Protein AF-A0A8C5J9T7-F1 (afdb_monomer_lite)

Sequence (114 aa):
GVSRGLSQVPLPVMLLPDDFKASSKIKVNNHLFNRENLPSHFKFKEYCPQVFRNLRERFGVDDQDYQVSLARSPPRWAGSGHRLLLSADRTLVLKELSSEDVADVHGLLAHYHQ

Organism: Junco hyemalis (NCBI:txid40217)

Structure (mmCIF, N/CA/C/O backbone):
data_AF-A0A8C5J9T7-F1
#
_entry.id   AF-A0A8C5J9T7-F1
#
loop_
_atom_site.group_PDB
_atom_site.id
_atom_site.type_symbol
_atom_site.label_atom_id
_atom_site.label_alt_id
_atom_site.label_comp_id
_atom_site.label_asym_id
_atom_site.label_entity_id
_atom_site.label_seq_id
_atom_site.pdbx_PDB_ins_code
_atom_site.Cartn_x
_atom_site.Cartn_y
_atom_site.Cartn_z
_atom_site.occupancy
_atom_site.B_iso_or_equiv
_atom_site.auth_seq_id
_atom_site.auth_comp_id
_atom_site.auth_asym_id
_atom_site.auth_atom_id
_atom_site.pdbx_PDB_model_num
ATOM 1 N N . GLY A 1 1 ? 10.851 -7.560 -1.990 1.00 42.28 1 GLY A N 1
ATOM 2 C CA . GLY A 1 1 ? 11.946 -6.917 -1.237 1.00 42.28 1 GLY A CA 1
ATOM 3 C C . GLY A 1 1 ? 11.471 -6.496 0.137 1.00 42.28 1 GLY A C 1
ATOM 4 O O . GLY A 1 1 ? 11.894 -7.106 1.103 1.00 42.28 1 GLY A O 1
ATOM 5 N N . VAL A 1 2 ? 10.559 -5.518 0.219 1.00 45.66 2 VAL A N 1
ATOM 6 C CA . VAL A 1 2 ? 10.013 -5.008 1.496 1.00 45.66 2 VAL A CA 1
ATOM 7 C C . VAL A 1 2 ? 9.079 -6.009 2.187 1.00 45.66 2 VAL A C 1
ATOM 9 O O . VAL A 1 2 ? 9.267 -6.297 3.362 1.00 45.66 2 VAL A O 1
ATOM 12 N N . SER A 1 3 ? 8.149 -6.619 1.444 1.00 49.53 3 SER A N 1
ATOM 13 C CA . SER A 1 3 ? 7.186 -7.607 1.963 1.00 49.53 3 SER A CA 1
ATOM 14 C C . SER A 1 3 ? 7.859 -8.816 2.630 1.00 49.53 3 SER A C 1
ATOM 16 O O . SER A 1 3 ? 7.489 -9.198 3.734 1.00 49.53 3 SER A O 1
ATOM 18 N N . ARG A 1 4 ? 8.943 -9.333 2.035 1.00 55.59 4 ARG A N 1
ATOM 19 C CA . ARG A 1 4 ? 9.795 -10.377 2.644 1.00 55.59 4 ARG A CA 1
ATOM 20 C C . ARG A 1 4 ? 10.509 -9.940 3.929 1.00 55.59 4 ARG A C 1
ATOM 22 O O . ARG A 1 4 ? 10.859 -10.789 4.736 1.00 55.59 4 ARG A O 1
ATOM 29 N N . GLY A 1 5 ? 10.788 -8.647 4.098 1.00 58.66 5 GLY A N 1
ATOM 30 C CA . GLY A 1 5 ? 11.386 -8.125 5.329 1.00 58.66 5 GLY A CA 1
ATOM 31 C C . GLY A 1 5 ? 10.372 -8.064 6.470 1.00 58.66 5 GLY A C 1
ATOM 32 O O . GLY A 1 5 ? 10.710 -8.369 7.608 1.00 58.66 5 GLY A O 1
ATOM 33 N N . LEU A 1 6 ? 9.115 -7.735 6.158 1.00 58.19 6 LEU A N 1
ATOM 34 C CA . LEU A 1 6 ? 8.037 -7.681 7.145 1.00 58.19 6 LEU A CA 1
ATOM 35 C C . LEU A 1 6 ? 7.627 -9.070 7.634 1.00 58.19 6 LEU A C 1
ATOM 37 O O . LEU A 1 6 ? 7.362 -9.212 8.821 1.00 58.19 6 LEU A O 1
ATOM 41 N N . SER A 1 7 ? 7.652 -10.099 6.781 1.00 61.41 7 SER A N 1
ATOM 42 C CA . SER A 1 7 ? 7.325 -11.473 7.194 1.00 61.41 7 SER A CA 1
ATOM 43 C C . SER A 1 7 ? 8.295 -12.056 8.238 1.00 61.41 7 SER A C 1
ATOM 45 O O . SER A 1 7 ? 7.982 -13.065 8.857 1.00 61.41 7 SER A O 1
ATOM 47 N N . 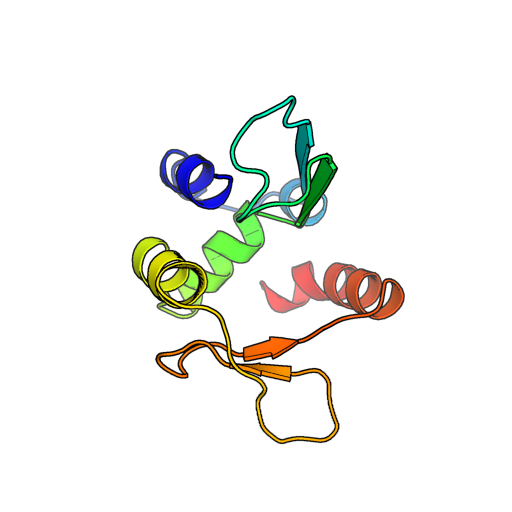GLN A 1 8 ? 9.474 -11.449 8.432 1.00 64.25 8 GLN A N 1
ATOM 48 C CA . GLN A 1 8 ? 10.444 -11.830 9.471 1.00 64.25 8 GLN A CA 1
ATOM 49 C C . GLN A 1 8 ? 10.199 -11.117 10.812 1.00 64.25 8 GLN A C 1
ATOM 51 O O . GLN A 1 8 ? 10.768 -11.499 11.831 1.00 64.25 8 GLN A O 1
ATOM 56 N N . VAL A 1 9 ? 9.373 -10.068 10.826 1.00 69.38 9 VAL A N 1
ATOM 57 C CA . VAL A 1 9 ? 9.010 -9.337 12.043 1.00 69.38 9 VAL A CA 1
ATOM 58 C C . VAL A 1 9 ? 7.752 -9.992 12.616 1.00 69.38 9 VAL A C 1
ATOM 60 O O . VAL A 1 9 ? 6.780 -10.116 11.879 1.00 69.38 9 VAL A O 1
ATOM 63 N N . PRO A 1 10 ? 7.695 -10.400 13.893 1.00 71.50 10 PRO A N 1
ATOM 64 C CA . PRO A 1 10 ? 6.460 -10.918 14.485 1.00 71.50 10 PRO A CA 1
ATOM 65 C C . PRO A 1 10 ? 5.306 -9.920 14.334 1.00 71.50 10 PRO A C 1
ATOM 67 O O . PRO A 1 10 ? 5.537 -8.708 14.326 1.00 71.50 10 PRO A O 1
ATOM 70 N N . LEU A 1 11 ? 4.071 -10.402 14.177 1.00 70.44 11 LEU A N 1
ATOM 71 C CA . LEU A 1 11 ? 2.897 -9.528 14.224 1.00 70.44 11 LEU A CA 1
ATOM 72 C C . LEU A 1 11 ? 2.823 -8.873 15.610 1.00 70.44 11 LEU A C 1
ATOM 74 O O . LEU A 1 11 ? 2.883 -9.586 16.615 1.00 70.44 11 LEU A O 1
ATOM 78 N N . PRO A 1 12 ? 2.771 -7.533 15.695 1.00 73.12 12 PRO A N 1
ATOM 79 C CA . PRO A 1 12 ? 2.688 -6.870 16.983 1.00 73.12 12 PRO A CA 1
ATOM 80 C C . PRO A 1 12 ? 1.345 -7.195 17.641 1.00 73.12 12 PRO A C 1
ATOM 82 O O . PRO A 1 12 ? 0.302 -7.150 16.994 1.00 73.12 12 PRO A O 1
ATOM 85 N N . VAL A 1 13 ? 1.372 -7.481 18.946 1.00 75.00 13 VAL A N 1
ATOM 86 C CA . VAL A 1 13 ? 0.161 -7.742 19.751 1.00 75.00 13 VAL A CA 1
ATOM 87 C C . VAL A 1 13 ? -0.775 -6.524 19.754 1.00 75.00 13 VAL A C 1
ATOM 89 O O . VAL A 1 13 ? -1.990 -6.668 19.845 1.00 75.00 13 VAL A O 1
ATOM 92 N N . MET A 1 14 ? -0.212 -5.320 19.631 1.00 84.50 14 MET A N 1
ATOM 93 C CA . MET A 1 14 ? -0.937 -4.055 19.562 1.00 84.50 14 MET A CA 1
ATOM 94 C C . MET A 1 14 ? -0.182 -3.076 18.657 1.00 84.50 14 MET A C 1
ATOM 96 O O . MET A 1 14 ? 1.046 -3.015 18.718 1.00 84.50 14 MET A O 1
ATOM 100 N N . LEU A 1 15 ? -0.910 -2.301 17.847 1.00 90.56 15 LEU A N 1
ATOM 101 C CA . LEU A 1 15 ? -0.338 -1.206 17.056 1.00 90.56 15 LEU A CA 1
ATOM 102 C C . LEU A 1 15 ? -0.181 0.050 17.918 1.00 90.56 15 LEU A C 1
ATOM 104 O O . LEU A 1 15 ? -1.088 0.422 18.664 1.00 90.56 15 LEU A O 1
ATOM 108 N N . LEU A 1 16 ? 0.961 0.717 17.793 1.00 92.19 16 LEU A N 1
ATOM 109 C CA . LEU A 1 16 ? 1.259 1.978 18.462 1.00 92.19 16 LEU A CA 1
ATOM 110 C C . LEU A 1 16 ? 0.876 3.172 17.571 1.00 92.19 16 LEU A C 1
ATOM 112 O O . LEU A 1 16 ? 0.852 3.044 16.345 1.00 92.19 16 LEU A O 1
ATOM 116 N N . PRO A 1 17 ? 0.649 4.373 18.139 1.00 92.69 17 PRO A N 1
ATOM 117 C CA . PRO A 1 17 ? 0.366 5.574 17.347 1.00 92.69 17 PRO A CA 1
ATOM 118 C C . PRO A 1 17 ? 1.419 5.876 16.267 1.00 92.69 17 PRO A C 1
ATOM 120 O O . PRO A 1 17 ? 1.088 6.401 15.203 1.00 92.69 17 PRO A O 1
ATOM 123 N N . ASP A 1 18 ? 2.680 5.518 16.515 1.00 93.69 18 ASP A N 1
ATOM 124 C CA . ASP A 1 18 ? 3.775 5.717 15.563 1.00 93.69 18 ASP A CA 1
ATOM 125 C C . ASP A 1 18 ? 3.691 4.783 14.347 1.00 93.69 18 ASP A C 1
ATOM 127 O O . ASP A 1 18 ? 4.139 5.161 13.262 1.00 93.69 18 ASP A O 1
ATOM 131 N N . ASP A 1 19 ? 3.040 3.620 14.460 1.00 94.19 19 ASP A N 1
ATOM 132 C CA . ASP A 1 19 ? 2.847 2.703 13.328 1.00 94.19 19 ASP A CA 1
ATOM 133 C C . ASP A 1 19 ? 1.980 3.335 12.225 1.00 94.19 19 ASP A C 1
ATOM 135 O O . ASP A 1 19 ? 2.207 3.102 11.034 1.00 94.19 19 ASP A O 1
ATOM 139 N N . PHE A 1 20 ? 1.053 4.223 12.598 1.00 95.25 20 PHE A N 1
ATOM 140 C CA . PHE A 1 20 ? 0.208 4.994 11.674 1.00 95.25 20 PHE A CA 1
ATOM 141 C C . PHE A 1 20 ? 0.942 6.169 11.006 1.00 95.25 20 PHE A C 1
ATOM 143 O O . PHE A 1 20 ? 0.418 6.790 10.081 1.00 95.25 20 PHE A O 1
ATOM 150 N N . LYS A 1 21 ? 2.177 6.460 11.430 1.00 93.88 21 LYS A N 1
ATOM 151 C CA . LYS A 1 21 ? 3.063 7.473 10.828 1.00 93.88 21 LYS A CA 1
ATOM 152 C C . LYS A 1 21 ? 4.303 6.856 10.176 1.00 93.88 21 LYS A C 1
ATOM 154 O O . LYS A 1 21 ? 5.017 7.535 9.433 1.00 93.88 21 LYS A O 1
ATOM 159 N N . ALA A 1 22 ? 4.568 5.578 10.442 1.00 94.19 22 ALA A N 1
ATOM 160 C CA . ALA A 1 22 ? 5.726 4.863 9.939 1.00 94.19 22 ALA A CA 1
ATOM 161 C C . ALA A 1 22 ? 5.729 4.786 8.405 1.00 94.19 22 ALA A C 1
ATOM 163 O O . ALA A 1 22 ? 4.695 4.686 7.742 1.00 94.19 22 ALA A O 1
ATOM 164 N N . SER A 1 23 ? 6.927 4.791 7.819 1.00 93.69 23 SER A N 1
ATOM 165 C CA . SER A 1 23 ? 7.104 4.484 6.400 1.00 93.69 23 SER A CA 1
ATOM 166 C C . SER A 1 23 ? 8.417 3.756 6.160 1.00 93.69 23 SER A C 1
ATOM 168 O O . SER A 1 23 ? 9.423 4.050 6.804 1.00 93.69 23 SER A O 1
ATOM 170 N N . SER A 1 24 ? 8.414 2.841 5.196 1.00 92.62 24 SER A N 1
ATOM 171 C CA . SER A 1 24 ? 9.616 2.177 4.696 1.00 92.62 24 SER A CA 1
ATOM 172 C C . SER A 1 24 ? 9.964 2.748 3.328 1.00 92.62 24 SER A C 1
ATOM 174 O O . SER A 1 24 ? 9.087 2.911 2.481 1.00 92.62 24 SER A O 1
ATOM 176 N N . LYS A 1 25 ? 11.233 3.096 3.100 1.00 90.94 25 LYS A N 1
ATOM 177 C CA . LYS A 1 25 ? 11.705 3.666 1.830 1.00 90.94 25 LYS A CA 1
ATOM 178 C C . LYS A 1 25 ? 12.864 2.842 1.294 1.00 90.94 25 LYS A C 1
ATOM 180 O O . LYS A 1 25 ? 13.881 2.696 1.962 1.00 90.94 25 LYS A O 1
ATOM 185 N N . ILE A 1 26 ? 12.741 2.385 0.054 1.00 89.00 26 ILE A N 1
ATOM 186 C CA . ILE A 1 26 ? 13.829 1.774 -0.707 1.00 89.00 26 ILE A CA 1
ATOM 187 C C . ILE A 1 26 ? 14.235 2.723 -1.829 1.00 89.00 26 ILE A C 1
ATOM 189 O O . ILE A 1 26 ? 13.393 3.223 -2.574 1.00 89.00 26 ILE A O 1
ATOM 193 N N . LYS A 1 27 ? 15.543 2.939 -1.979 1.00 87.81 27 LYS A N 1
ATOM 194 C CA . LYS A 1 27 ? 16.142 3.574 -3.156 1.00 87.81 27 LYS A CA 1
ATOM 195 C C . LYS A 1 27 ? 17.017 2.540 -3.855 1.00 87.81 27 LYS A C 1
ATOM 197 O O . LYS A 1 27 ? 17.971 2.057 -3.256 1.00 87.81 27 LYS A O 1
ATOM 202 N N . VAL A 1 28 ? 16.701 2.226 -5.106 1.00 83.44 28 VAL A N 1
ATOM 203 C CA . VAL A 1 28 ? 17.479 1.294 -5.930 1.00 83.44 28 VAL A CA 1
ATOM 204 C C . VAL A 1 28 ? 18.261 2.091 -6.967 1.00 83.44 28 VAL A C 1
ATOM 206 O O . VAL A 1 28 ? 17.691 2.930 -7.664 1.00 83.44 28 VAL A O 1
ATOM 209 N N . ASN A 1 29 ? 19.569 1.837 -7.045 1.00 81.44 29 ASN A N 1
ATOM 210 C CA . ASN A 1 29 ? 20.451 2.352 -8.089 1.00 81.44 29 ASN A CA 1
ATOM 211 C C . ASN A 1 29 ? 21.157 1.159 -8.734 1.00 81.44 29 ASN A C 1
ATOM 213 O O . ASN A 1 29 ? 22.121 0.635 -8.180 1.00 81.44 29 ASN A O 1
ATOM 217 N N . ASN A 1 30 ? 20.664 0.728 -9.887 1.00 76.31 30 ASN A N 1
ATOM 218 C CA . ASN A 1 30 ? 21.258 -0.354 -10.654 1.00 76.31 30 ASN A CA 1
ATOM 219 C C . ASN A 1 30 ? 22.268 0.221 -11.649 1.00 76.31 30 ASN A C 1
ATOM 221 O O . ASN A 1 30 ? 21.902 0.912 -12.601 1.00 76.31 30 ASN A O 1
ATOM 225 N N . HIS A 1 31 ? 23.548 -0.094 -11.456 1.00 73.00 31 HIS A N 1
ATOM 226 C CA . HIS A 1 31 ? 24.590 0.176 -12.441 1.00 73.00 31 HIS A CA 1
ATOM 227 C C . HIS A 1 31 ? 24.841 -1.095 -13.260 1.00 73.00 31 HIS A C 1
ATOM 229 O O . HIS A 1 31 ? 25.295 -2.094 -12.715 1.00 73.00 31 HIS A O 1
ATOM 235 N N . LEU A 1 32 ? 24.503 -1.064 -14.556 1.00 60.75 32 LEU A N 1
ATOM 236 C CA . LEU A 1 32 ? 24.719 -2.166 -15.514 1.00 60.75 32 LEU A CA 1
ATOM 237 C C . LEU A 1 32 ? 24.078 -3.523 -15.127 1.00 60.75 32 LEU A C 1
ATOM 239 O O . LEU A 1 32 ? 24.507 -4.564 -15.611 1.00 60.75 32 LEU A O 1
ATOM 243 N N . PHE A 1 33 ? 23.021 -3.526 -14.304 1.00 61.19 33 PHE A N 1
ATOM 244 C CA . PHE A 1 33 ? 22.344 -4.743 -13.834 1.00 61.19 33 PHE A CA 1
ATOM 245 C C . PHE A 1 33 ? 20.827 -4.691 -14.076 1.00 61.19 33 PHE A C 1
ATOM 247 O O . PHE A 1 33 ? 20.190 -3.680 -13.781 1.00 61.19 33 PHE A 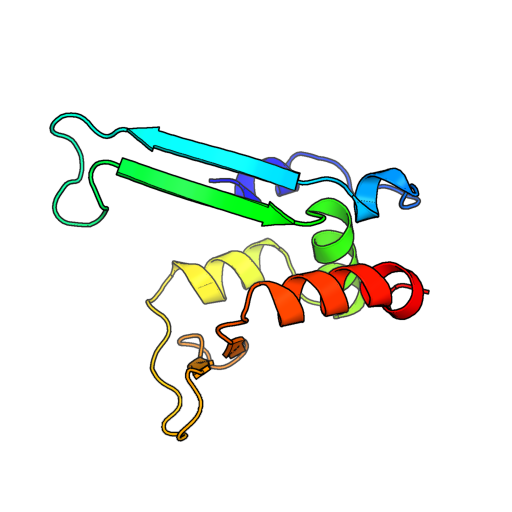O 1
ATOM 254 N N . ASN A 1 34 ? 20.250 -5.785 -14.593 1.00 61.03 34 ASN A N 1
ATOM 255 C CA . ASN A 1 34 ? 18.805 -6.003 -14.787 1.00 61.03 34 ASN A CA 1
ATOM 256 C C . ASN A 1 34 ? 18.043 -4.838 -15.466 1.00 61.03 34 ASN A C 1
ATOM 258 O O . ASN A 1 34 ? 16.908 -4.527 -15.097 1.00 61.03 34 ASN A O 1
ATOM 262 N N . ARG A 1 35 ? 18.677 -4.181 -16.450 1.00 64.50 35 ARG A N 1
ATOM 263 C CA . ARG A 1 35 ? 18.122 -3.013 -17.167 1.00 64.50 35 ARG A CA 1
ATOM 264 C C . ARG A 1 35 ? 16.859 -3.318 -17.968 1.00 64.50 35 ARG A C 1
ATOM 266 O O . ARG A 1 35 ? 16.096 -2.407 -18.255 1.00 64.50 35 ARG A O 1
ATOM 273 N N . GLU A 1 36 ? 16.662 -4.577 -18.334 1.00 69.56 36 GLU A N 1
ATOM 274 C CA . GLU A 1 36 ? 15.573 -4.989 -19.224 1.00 69.56 36 GLU A CA 1
ATOM 275 C C . GLU A 1 36 ? 14.244 -5.141 -18.475 1.00 69.56 36 GLU A C 1
ATOM 277 O O . GLU A 1 36 ? 13.182 -4.979 -19.066 1.00 69.56 36 GLU A O 1
ATOM 282 N N . ASN A 1 37 ? 14.299 -5.375 -17.157 1.00 70.50 37 ASN A N 1
ATOM 283 C CA . ASN A 1 37 ? 13.112 -5.605 -16.330 1.00 70.50 37 ASN A CA 1
ATOM 284 C C . ASN A 1 37 ? 12.828 -4.479 -15.326 1.00 70.50 37 ASN A C 1
ATOM 286 O O . ASN A 1 37 ? 11.702 -4.372 -14.844 1.00 70.50 37 ASN A O 1
ATOM 290 N N . LEU A 1 38 ? 13.826 -3.663 -14.958 1.00 76.06 38 LEU A N 1
ATOM 291 C CA . LEU A 1 38 ? 13.672 -2.599 -13.961 1.00 76.06 38 LEU A CA 1
ATOM 292 C C . LEU A 1 38 ? 14.353 -1.292 -14.397 1.00 76.06 38 LEU A C 1
ATOM 294 O O . LEU A 1 38 ? 15.443 -1.328 -14.972 1.00 76.06 38 LEU A O 1
ATOM 298 N N . PRO A 1 39 ? 13.780 -0.123 -14.045 1.00 80.81 39 PRO A N 1
ATOM 299 C CA . PRO A 1 39 ? 14.453 1.157 -14.228 1.00 80.81 39 PRO A CA 1
ATOM 300 C C . PRO A 1 39 ? 15.802 1.196 -13.494 1.00 80.81 39 PRO A C 1
ATOM 302 O O . PRO A 1 39 ? 15.915 0.710 -12.368 1.00 80.81 39 PRO A O 1
ATOM 305 N N . SER A 1 40 ? 16.811 1.847 -14.086 1.00 82.25 40 SER A N 1
ATOM 306 C CA . SER A 1 40 ? 18.144 1.981 -13.463 1.00 82.25 40 SER A CA 1
ATOM 307 C C . SER A 1 40 ? 18.100 2.716 -12.114 1.00 82.25 40 SER A C 1
ATOM 309 O O . SER A 1 40 ? 18.895 2.426 -11.225 1.00 82.25 40 SER A O 1
ATOM 311 N N . HIS A 1 41 ? 17.161 3.650 -11.940 1.00 87.81 41 HIS A N 1
ATOM 312 C CA . HIS A 1 41 ? 16.979 4.399 -10.700 1.00 87.81 41 HIS A CA 1
ATOM 313 C C . HIS A 1 41 ? 15.498 4.492 -10.364 1.00 87.81 41 HIS A C 1
ATOM 315 O O . HIS A 1 41 ? 14.723 5.067 -11.126 1.00 87.81 41 HIS A O 1
ATOM 321 N N . PHE A 1 42 ? 15.107 3.972 -9.206 1.00 88.44 42 PHE A N 1
ATOM 322 C CA . PHE A 1 42 ? 13.752 4.154 -8.702 1.00 88.44 42 PHE A CA 1
ATOM 323 C C . PHE A 1 42 ? 13.724 4.215 -7.178 1.00 88.44 42 PHE A C 1
ATOM 325 O O . PHE A 1 42 ? 14.651 3.792 -6.479 1.00 88.44 42 PHE A O 1
ATOM 332 N N . LYS A 1 43 ? 12.638 4.787 -6.662 1.00 90.88 43 LYS A N 1
ATOM 333 C CA . LYS A 1 43 ? 12.335 4.832 -5.235 1.00 90.88 43 LYS A CA 1
ATOM 334 C C . LYS A 1 43 ? 10.990 4.167 -5.011 1.00 90.88 43 LYS A C 1
ATOM 336 O O . LYS A 1 43 ? 10.058 4.391 -5.774 1.00 90.88 43 LYS A O 1
ATOM 341 N N . PHE A 1 44 ? 10.900 3.391 -3.948 1.00 92.12 44 PHE A N 1
ATOM 342 C CA . PHE A 1 44 ? 9.666 2.780 -3.490 1.00 92.12 44 PHE A CA 1
ATOM 343 C C . PHE A 1 44 ? 9.435 3.193 -2.041 1.00 92.12 44 PHE A C 1
ATOM 345 O O . PHE A 1 44 ? 10.371 3.170 -1.240 1.00 92.12 44 PHE A O 1
ATOM 352 N N . LYS A 1 45 ? 8.210 3.599 -1.712 1.00 94.31 45 LYS A N 1
ATOM 353 C CA . LYS A 1 45 ? 7.814 3.955 -0.351 1.00 94.31 45 LYS A CA 1
ATOM 354 C C . LYS A 1 45 ? 6.550 3.192 0.006 1.00 94.31 45 LYS A C 1
ATOM 356 O O . LYS A 1 45 ? 5.568 3.270 -0.719 1.00 94.31 45 LYS A O 1
ATOM 361 N N . GLU A 1 46 ? 6.596 2.506 1.134 1.00 95.00 46 GLU A N 1
ATOM 362 C CA . GLU A 1 46 ? 5.451 1.850 1.750 1.00 95.00 46 GLU A CA 1
ATOM 363 C C . GLU A 1 46 ? 5.054 2.636 2.997 1.00 95.00 46 GLU A C 1
ATOM 365 O O . GLU A 1 46 ? 5.909 3.025 3.801 1.00 95.00 46 GLU A O 1
ATOM 370 N N . TYR A 1 47 ? 3.763 2.907 3.131 1.00 96.69 47 TYR A N 1
ATOM 371 C CA . TYR A 1 47 ? 3.185 3.633 4.254 1.00 96.69 47 TYR A CA 1
ATOM 372 C C . TYR A 1 47 ? 2.615 2.652 5.271 1.00 96.69 47 TYR A C 1
ATOM 374 O O . TYR A 1 47 ? 2.050 1.639 4.876 1.00 96.69 47 TYR A O 1
ATOM 382 N N . CYS A 1 48 ? 2.771 2.957 6.561 1.00 96.06 48 CYS A N 1
ATOM 383 C CA . CYS A 1 48 ? 2.180 2.226 7.686 1.00 96.06 48 CYS A CA 1
ATOM 384 C C . CYS A 1 48 ? 2.291 0.693 7.557 1.00 96.06 48 CYS A C 1
ATOM 386 O O . CYS A 1 48 ? 1.278 -0.003 7.658 1.00 96.06 48 CYS A O 1
ATOM 388 N N . PRO A 1 49 ? 3.493 0.139 7.302 1.00 95.19 49 PRO A N 1
ATOM 389 C CA . PRO A 1 49 ? 3.648 -1.254 6.878 1.00 95.19 49 PRO A CA 1
ATOM 390 C C . PRO A 1 49 ? 3.043 -2.259 7.867 1.00 95.19 49 PRO A C 1
ATOM 392 O O . PRO A 1 49 ? 2.419 -3.235 7.457 1.00 95.19 49 PRO A O 1
ATOM 395 N N . GLN A 1 50 ? 3.179 -2.004 9.173 1.00 93.56 50 GLN A N 1
ATOM 396 C CA . GLN A 1 50 ? 2.608 -2.856 10.219 1.00 93.56 50 GLN A CA 1
ATOM 397 C C . GLN A 1 50 ? 1.082 -2.753 10.295 1.00 93.56 50 GLN A C 1
ATOM 399 O O . GLN A 1 50 ? 0.412 -3.770 10.464 1.00 93.56 50 GLN A O 1
ATOM 404 N N . VAL A 1 51 ? 0.528 -1.557 10.077 1.00 95.56 51 VAL A N 1
ATOM 405 C CA . VAL A 1 51 ? -0.923 -1.329 10.044 1.00 95.56 51 VAL A CA 1
ATOM 406 C C . VAL A 1 51 ? -1.553 -2.076 8.870 1.00 95.56 51 VAL A C 1
ATOM 408 O O . VAL A 1 51 ? -2.480 -2.855 9.066 1.00 95.56 51 VAL A O 1
ATOM 411 N N . PHE A 1 52 ? -1.012 -1.922 7.655 1.00 96.00 52 PHE A N 1
ATOM 412 C CA . PHE A 1 52 ? -1.528 -2.628 6.476 1.00 96.00 52 PHE A CA 1
ATOM 413 C C . PHE A 1 52 ? -1.275 -4.136 6.518 1.00 96.00 52 PHE A C 1
ATOM 415 O O . PHE A 1 52 ? -2.027 -4.900 5.915 1.00 96.00 52 PHE A O 1
ATOM 422 N N . ARG A 1 53 ? -0.243 -4.599 7.229 1.00 94.12 53 ARG A N 1
ATOM 423 C CA . ARG A 1 53 ? -0.068 -6.026 7.505 1.00 94.12 53 ARG A CA 1
ATOM 424 C C . ARG A 1 53 ? -1.153 -6.562 8.438 1.00 94.12 53 ARG A C 1
ATOM 426 O O . ARG A 1 53 ? -1.772 -7.564 8.107 1.00 94.12 53 ARG A O 1
ATOM 433 N N . ASN A 1 54 ? -1.437 -5.874 9.541 1.00 93.88 54 ASN A N 1
ATOM 434 C CA . ASN A 1 54 ? -2.504 -6.300 10.445 1.00 93.88 54 ASN A CA 1
ATOM 435 C C . ASN A 1 54 ? -3.896 -6.200 9.794 1.00 93.88 54 ASN A C 1
ATOM 437 O O . ASN A 1 54 ? -4.734 -7.066 10.014 1.00 93.88 54 ASN A O 1
ATOM 441 N N . LEU A 1 55 ? -4.141 -5.198 8.942 1.00 95.38 55 LEU A N 1
ATOM 442 C CA . LEU A 1 55 ? -5.376 -5.132 8.153 1.00 95.38 55 LEU A CA 1
ATOM 443 C C . LEU A 1 55 ? -5.526 -6.346 7.229 1.00 95.38 55 LEU A C 1
ATOM 445 O O . LEU A 1 55 ? -6.602 -6.931 7.185 1.00 95.38 55 LEU A O 1
ATOM 449 N N . ARG A 1 56 ? -4.461 -6.758 6.527 1.00 95.38 56 ARG A N 1
ATOM 450 C CA . ARG A 1 56 ? -4.492 -7.966 5.684 1.00 95.38 56 ARG A CA 1
ATOM 451 C C . ARG A 1 56 ? -4.863 -9.209 6.491 1.00 95.38 56 ARG A C 1
ATOM 453 O O . ARG A 1 56 ? -5.781 -9.917 6.092 1.00 95.38 56 ARG A O 1
ATOM 460 N N . GLU A 1 57 ? -4.254 -9.397 7.660 1.00 92.69 57 GLU A N 1
ATOM 461 C CA . GLU A 1 57 ? -4.602 -10.488 8.580 1.00 92.69 57 GLU A CA 1
ATOM 462 C C . GLU A 1 57 ? -6.085 -10.454 8.991 1.00 92.69 57 GLU A C 1
ATOM 464 O O . GLU A 1 57 ? -6.776 -11.465 8.885 1.00 92.69 57 GLU A O 1
ATOM 469 N N . ARG A 1 58 ? -6.615 -9.284 9.377 1.00 93.69 58 ARG A N 1
ATOM 470 C CA . ARG A 1 58 ? -8.039 -9.118 9.732 1.00 93.69 58 ARG A CA 1
ATOM 471 C C . ARG A 1 58 ? -8.990 -9.425 8.572 1.00 93.69 58 ARG A C 1
ATOM 473 O O . ARG A 1 58 ? -10.090 -9.915 8.810 1.00 93.69 58 ARG A O 1
ATOM 480 N N . PHE A 1 59 ? -8.574 -9.161 7.333 1.00 95.56 59 PHE A N 1
ATOM 481 C CA . PHE A 1 59 ? -9.326 -9.524 6.128 1.00 95.56 59 PHE A CA 1
ATOM 482 C C . PHE A 1 59 ? -9.118 -10.979 5.683 1.00 95.56 59 PHE A C 1
ATOM 484 O O . PHE A 1 59 ? -9.670 -11.376 4.658 1.00 95.56 59 PHE A O 1
ATOM 491 N N . GLY A 1 60 ? -8.344 -11.780 6.423 1.00 94.88 60 GLY A N 1
ATOM 492 C CA . GLY A 1 60 ? -8.035 -13.163 6.055 1.00 94.88 60 GLY A CA 1
ATOM 493 C C . GLY A 1 60 ? -7.124 -13.277 4.830 1.00 94.88 60 GLY A C 1
ATOM 494 O O . GLY A 1 60 ? -7.149 -14.290 4.137 1.00 94.88 60 GLY A O 1
ATOM 495 N N . VAL A 1 61 ? -6.345 -12.234 4.537 1.00 95.88 61 VAL A N 1
ATOM 496 C CA . VAL A 1 61 ? -5.385 -12.200 3.433 1.00 95.88 61 VAL A CA 1
ATOM 497 C C . VAL A 1 61 ? -4.004 -12.558 3.969 1.00 95.88 61 VAL A C 1
ATOM 499 O O . VAL A 1 61 ? -3.374 -11.759 4.662 1.00 95.88 61 VAL A O 1
ATOM 502 N N . ASP A 1 62 ? -3.523 -13.747 3.618 1.00 94.00 62 ASP A N 1
ATOM 503 C CA . ASP A 1 62 ? -2.175 -14.193 3.963 1.00 94.00 62 ASP A CA 1
ATOM 504 C C . ASP A 1 62 ? -1.092 -13.367 3.236 1.00 94.00 62 ASP A C 1
ATOM 506 O O . ASP A 1 62 ? -1.239 -12.961 2.078 1.00 94.00 62 ASP A O 1
ATOM 510 N N . ASP A 1 63 ? 0.023 -13.105 3.925 1.00 91.56 63 ASP A N 1
ATOM 511 C CA . ASP A 1 63 ? 1.124 -12.282 3.411 1.00 91.56 63 ASP A CA 1
ATOM 512 C C . ASP A 1 63 ? 1.799 -12.909 2.179 1.00 91.56 63 ASP A C 1
ATOM 514 O O . ASP A 1 63 ? 2.189 -12.192 1.247 1.00 91.56 63 ASP A O 1
ATOM 518 N N . GLN A 1 64 ? 1.935 -14.237 2.162 1.00 92.56 64 GLN A N 1
ATOM 519 C CA . GLN A 1 64 ? 2.544 -14.978 1.068 1.00 92.56 64 GLN A CA 1
ATOM 520 C C . GLN A 1 64 ? 1.601 -15.020 -0.139 1.00 92.56 64 GLN A C 1
ATOM 522 O O . GLN A 1 64 ? 2.055 -14.764 -1.260 1.00 92.56 64 GLN A O 1
ATOM 527 N N . ASP A 1 65 ? 0.305 -15.243 0.078 1.00 93.44 65 ASP A N 1
ATO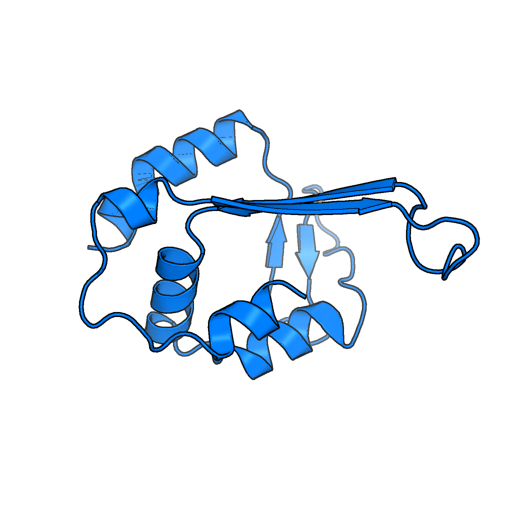M 528 C CA . ASP A 1 65 ? -0.708 -15.215 -0.985 1.00 93.44 65 ASP A CA 1
ATOM 529 C C . ASP A 1 65 ? -0.862 -13.817 -1.592 1.00 93.44 65 ASP A C 1
ATOM 531 O O . ASP A 1 65 ? -0.881 -13.666 -2.818 1.00 93.44 65 ASP A O 1
ATOM 535 N N . TYR A 1 66 ? -0.861 -12.767 -0.766 1.00 95.00 66 TYR A N 1
ATOM 536 C CA . TYR A 1 66 ? -0.849 -11.378 -1.229 1.00 95.00 66 TYR A CA 1
ATOM 537 C C . TYR A 1 66 ? 0.367 -11.088 -2.118 1.00 95.00 66 TYR A C 1
ATOM 539 O O . TYR A 1 66 ? 0.243 -10.509 -3.203 1.00 95.00 66 TYR A O 1
ATOM 547 N N . GLN A 1 67 ? 1.557 -11.529 -1.692 1.00 93.75 67 GLN A N 1
ATOM 548 C CA . GLN A 1 67 ? 2.775 -11.365 -2.478 1.00 93.75 67 GLN A CA 1
ATOM 549 C C . GLN A 1 67 ? 2.693 -12.124 -3.810 1.00 93.75 67 GLN A C 1
ATOM 551 O O . GLN A 1 67 ? 3.101 -11.587 -4.842 1.00 93.75 67 GLN A O 1
ATOM 556 N N . VAL A 1 68 ? 2.191 -13.360 -3.806 1.00 93.44 68 VAL A N 1
ATOM 557 C CA . VAL A 1 68 ? 2.042 -14.172 -5.021 1.00 93.44 68 VAL A CA 1
ATOM 558 C C . VAL A 1 68 ? 1.062 -13.513 -5.990 1.00 93.44 68 VAL A C 1
ATOM 560 O O . VAL A 1 68 ? 1.400 -13.355 -7.164 1.00 93.44 68 VAL A O 1
ATOM 563 N N . SER A 1 69 ? -0.087 -13.055 -5.498 1.00 94.50 69 SER A N 1
ATOM 564 C CA . SER A 1 69 ? -1.142 -12.417 -6.297 1.00 94.50 69 SER A CA 1
ATOM 565 C C . SER A 1 69 ? -0.650 -11.152 -7.010 1.00 94.50 69 SER A C 1
ATOM 567 O O . SER A 1 69 ? -1.013 -10.900 -8.160 1.00 94.50 69 SER A O 1
ATOM 569 N N . LEU A 1 70 ? 0.234 -10.377 -6.367 1.00 92.81 70 LEU A N 1
ATOM 570 C CA . LEU A 1 70 ? 0.797 -9.148 -6.938 1.00 92.81 70 LEU A CA 1
ATOM 571 C C . LEU A 1 70 ? 2.048 -9.348 -7.800 1.00 92.81 70 LEU A C 1
ATOM 573 O O . LEU A 1 70 ? 2.259 -8.581 -8.738 1.0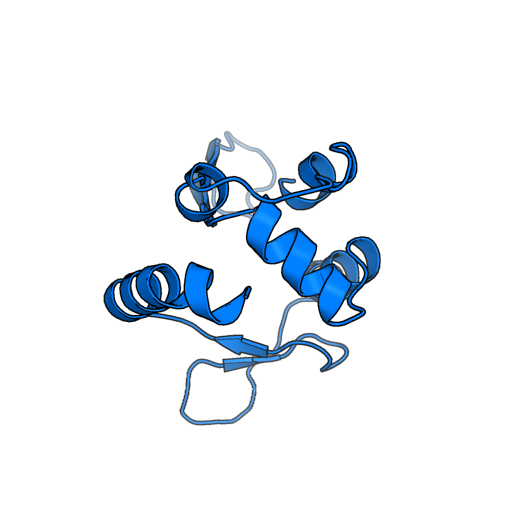0 92.81 70 LEU A O 1
ATOM 577 N N . ALA A 1 71 ? 2.913 -10.308 -7.462 1.00 90.00 71 ALA A N 1
ATOM 578 C CA . ALA A 1 71 ? 4.262 -10.383 -8.033 1.00 90.00 71 ALA A CA 1
ATOM 579 C C . ALA A 1 71 ? 4.491 -11.575 -8.971 1.00 90.00 71 ALA A C 1
ATOM 581 O O . ALA A 1 71 ? 5.454 -11.556 -9.737 1.00 90.00 71 ALA A O 1
ATOM 582 N N . ARG A 1 72 ? 3.641 -12.613 -8.939 1.00 91.75 72 ARG A N 1
ATOM 583 C CA . ARG A 1 72 ? 3.797 -13.782 -9.824 1.00 91.75 72 ARG A CA 1
ATOM 584 C C . ARG A 1 72 ? 3.490 -13.444 -11.280 1.00 91.75 72 ARG A C 1
ATOM 586 O O . ARG A 1 72 ? 4.045 -14.056 -12.189 1.00 91.75 72 ARG A O 1
ATOM 593 N N . SER A 1 73 ? 2.575 -12.514 -11.520 1.00 92.56 73 SER A N 1
ATOM 594 C CA . SER A 1 73 ? 2.192 -12.083 -12.863 1.00 92.56 73 SER A CA 1
ATOM 595 C C . SER A 1 73 ? 1.799 -10.607 -12.855 1.00 92.56 73 SER A C 1
ATOM 597 O O . SER A 1 73 ? 1.195 -10.165 -11.879 1.00 92.56 73 SER A O 1
ATOM 599 N N . PRO A 1 74 ? 2.106 -9.843 -13.921 1.00 90.62 74 PRO A N 1
ATOM 600 C CA . PRO A 1 74 ? 1.762 -8.428 -13.978 1.00 90.62 74 PRO A CA 1
ATOM 601 C C . PRO A 1 74 ? 0.246 -8.195 -13.854 1.00 90.62 74 PRO A C 1
ATOM 603 O O . PRO A 1 74 ? -0.525 -8.876 -14.544 1.00 90.62 74 PRO A O 1
ATOM 606 N N . PRO A 1 75 ? -0.191 -7.221 -13.032 1.00 92.94 75 PRO A N 1
ATOM 607 C CA . PRO A 1 75 ? -1.577 -6.776 -13.007 1.00 92.94 75 PRO A CA 1
ATOM 608 C C . PRO A 1 75 ? -2.039 -6.271 -14.377 1.00 92.94 75 PRO A C 1
ATOM 610 O O . PRO A 1 75 ? -1.261 -5.698 -15.144 1.00 92.94 75 PRO A O 1
ATOM 613 N N . ARG A 1 76 ? -3.320 -6.472 -14.687 1.00 91.81 76 ARG A N 1
ATOM 614 C CA . ARG A 1 76 ? -3.927 -6.134 -15.981 1.00 91.81 76 ARG A CA 1
ATOM 615 C C . ARG A 1 76 ? -4.923 -5.000 -15.831 1.00 91.81 76 ARG A C 1
ATOM 617 O O . ARG A 1 76 ? -5.593 -4.896 -14.812 1.00 91.81 76 ARG A O 1
ATOM 624 N N . TRP A 1 77 ? -5.051 -4.172 -16.860 1.00 90.44 77 TRP A N 1
ATOM 625 C CA . TRP A 1 77 ? -6.037 -3.097 -16.859 1.00 90.44 77 TRP A CA 1
ATOM 626 C C . TRP A 1 77 ? -7.469 -3.640 -16.748 1.00 90.44 77 TRP A C 1
ATOM 628 O O . TRP A 1 77 ? -7.824 -4.613 -17.414 1.00 90.44 77 TRP A O 1
ATOM 638 N N . ALA A 1 78 ? -8.270 -3.010 -15.885 1.00 85.50 78 ALA A N 1
ATOM 639 C CA . ALA A 1 78 ? -9.589 -3.501 -15.489 1.00 85.50 78 ALA A CA 1
ATOM 640 C C . ALA A 1 78 ? -10.711 -3.236 -16.510 1.00 85.50 78 ALA A C 1
ATOM 642 O O . ALA A 1 78 ? -11.834 -3.679 -16.290 1.00 85.50 78 ALA A O 1
ATOM 643 N N . GLY A 1 79 ? -10.460 -2.504 -17.600 1.00 77.50 79 GLY A N 1
ATOM 644 C CA . GLY A 1 79 ? -11.505 -2.204 -18.588 1.00 77.50 79 GLY A CA 1
ATOM 645 C C . GLY A 1 79 ? -12.278 -0.903 -18.352 1.00 77.50 79 GLY A C 1
ATOM 646 O O . GLY A 1 79 ? -12.921 -0.405 -19.273 1.00 77.50 79 GLY A O 1
ATOM 647 N N . SER A 1 80 ? -12.250 -0.351 -17.136 1.00 71.25 80 SER A N 1
ATOM 648 C CA . SER A 1 80 ? -13.050 0.818 -16.753 1.00 71.25 80 SER A CA 1
ATOM 649 C C . SER A 1 80 ? -12.277 2.134 -16.908 1.00 71.25 80 SER A C 1
ATOM 651 O O . SER A 1 80 ? -11.050 2.163 -16.850 1.00 71.25 80 SER A O 1
ATOM 653 N N . GLY A 1 81 ? -12.997 3.247 -17.104 1.00 64.88 81 GLY A N 1
ATOM 654 C CA . GLY A 1 81 ? -12.422 4.588 -17.321 1.00 64.88 81 GLY A CA 1
ATOM 655 C C . GLY A 1 81 ? -11.616 5.162 -16.145 1.00 64.88 81 GLY A C 1
ATOM 656 O O . GLY A 1 81 ? -11.040 6.240 -16.263 1.00 64.88 81 GLY A O 1
ATOM 657 N N . HIS A 1 82 ? -11.537 4.447 -15.023 1.00 69.75 82 HIS A N 1
ATOM 658 C CA . HIS A 1 82 ? -10.638 4.759 -13.917 1.00 69.75 82 HIS A CA 1
ATOM 659 C C . HIS A 1 82 ? -9.340 3.954 -14.064 1.00 69.75 82 HIS A C 1
ATOM 661 O O . HIS A 1 82 ? -9.360 2.813 -14.519 1.00 69.75 82 HIS A O 1
ATOM 667 N N . ARG A 1 83 ? -8.196 4.527 -13.661 1.00 82.00 83 ARG A N 1
ATOM 668 C CA . ARG A 1 83 ? -6.866 3.879 -13.699 1.00 82.00 83 ARG A CA 1
ATOM 669 C C . ARG A 1 83 ? -6.769 2.760 -12.649 1.00 82.00 83 ARG A C 1
ATOM 671 O O . ARG A 1 83 ? -6.075 2.886 -11.643 1.00 82.00 83 ARG A O 1
ATOM 678 N N . LEU A 1 84 ? -7.526 1.690 -12.879 1.00 91.44 84 LEU A N 1
ATOM 679 C CA . LEU A 1 84 ? -7.601 0.485 -12.066 1.00 91.44 84 LEU A CA 1
ATOM 680 C C . LEU A 1 84 ? -6.896 -0.665 -12.784 1.00 91.44 84 LEU A C 1
ATOM 682 O O . LEU A 1 84 ? -7.104 -0.906 -13.979 1.00 91.44 84 LEU A O 1
ATOM 686 N N . LEU A 1 85 ? -6.089 -1.397 -12.028 1.00 93.94 85 LEU A N 1
ATOM 687 C CA . LEU A 1 85 ? -5.507 -2.669 -12.433 1.00 93.94 85 LEU A CA 1
ATOM 688 C C . LEU A 1 85 ? -6.085 -3.785 -11.559 1.00 93.94 85 LEU A C 1
ATOM 690 O O . LEU A 1 85 ? -6.428 -3.564 -10.401 1.00 93.94 85 LEU A O 1
ATOM 694 N N . LEU A 1 86 ? -6.161 -4.990 -12.104 1.00 95.12 86 LEU A N 1
ATOM 695 C CA . LEU A 1 86 ? -6.552 -6.209 -11.406 1.00 95.12 86 LEU A CA 1
ATOM 696 C C . LEU A 1 86 ? -5.362 -7.159 -11.346 1.00 95.12 86 LEU A C 1
ATOM 698 O O . LEU A 1 86 ? -4.639 -7.303 -12.337 1.00 95.12 86 LEU A O 1
ATOM 702 N N . SER A 1 87 ? -5.169 -7.832 -10.213 1.00 95.69 87 SER A N 1
ATOM 703 C CA . SER A 1 87 ? -4.238 -8.961 -10.143 1.00 95.69 87 SER A CA 1
ATOM 704 C C . SER A 1 87 ? -4.647 -10.063 -11.130 1.00 95.69 87 SER A C 1
ATOM 706 O O . SER A 1 87 ? -5.797 -10.147 -11.569 1.00 95.69 87 SER A O 1
ATOM 708 N N . ALA A 1 88 ? -3.696 -10.912 -11.525 1.00 94.56 88 ALA A N 1
ATOM 709 C CA . ALA A 1 88 ? -3.942 -11.936 -12.544 1.00 94.56 88 ALA A CA 1
ATOM 710 C C . ALA A 1 88 ? -5.009 -12.964 -12.120 1.00 94.56 88 ALA A C 1
ATOM 712 O O . ALA A 1 88 ? -5.779 -13.436 -12.955 1.00 94.56 88 ALA A O 1
ATOM 713 N N . ASP A 1 89 ? -5.067 -13.268 -10.827 1.00 94.88 89 ASP A N 1
ATOM 714 C CA . ASP A 1 89 ? -6.070 -14.110 -10.169 1.00 94.88 89 ASP A CA 1
ATOM 715 C C . ASP A 1 89 ? -7.361 -13.351 -9.800 1.00 94.88 89 ASP A C 1
ATOM 717 O O . ASP A 1 89 ? -8.318 -13.961 -9.336 1.00 94.88 89 ASP A O 1
ATOM 721 N N . ARG A 1 90 ? -7.412 -12.035 -10.060 1.00 94.06 90 ARG A N 1
ATOM 722 C CA . ARG A 1 90 ? -8.561 -11.138 -9.845 1.00 94.06 90 ARG A CA 1
ATOM 723 C C . ARG A 1 90 ? -9.017 -11.019 -8.388 1.00 94.06 90 ARG A C 1
ATOM 725 O O . ARG A 1 90 ? -10.152 -10.623 -8.137 1.00 94.06 90 ARG A O 1
ATOM 732 N N . THR A 1 91 ? -8.138 -11.327 -7.442 1.00 94.94 91 THR A N 1
ATOM 733 C CA . THR A 1 91 ? -8.396 -11.203 -6.001 1.00 94.94 91 THR A CA 1
ATOM 734 C C . THR A 1 91 ? -8.114 -9.795 -5.474 1.00 94.94 91 THR A C 1
ATOM 736 O O . THR A 1 91 ? -8.675 -9.400 -4.456 1.00 94.94 91 THR A O 1
ATOM 739 N N . LEU A 1 92 ? -7.285 -9.008 -6.175 1.00 95.88 92 LEU A N 1
ATOM 740 C CA . LEU A 1 92 ? -6.862 -7.671 -5.761 1.00 95.88 92 LEU A CA 1
ATOM 741 C C . LEU A 1 92 ? -7.130 -6.622 -6.844 1.00 95.88 92 LEU A C 1
ATOM 743 O O . LEU A 1 92 ? -6.943 -6.861 -8.041 1.00 95.88 92 LEU A O 1
ATOM 747 N N . VAL A 1 93 ? -7.486 -5.418 -6.394 1.00 94.88 93 VAL A N 1
ATOM 748 C CA . VAL A 1 93 ? -7.607 -4.212 -7.222 1.00 94.88 93 VAL A CA 1
ATOM 749 C C . VAL A 1 93 ? -6.496 -3.241 -6.837 1.00 94.88 93 VAL A C 1
ATOM 751 O O . VAL A 1 93 ? -6.361 -2.879 -5.671 1.00 94.88 93 VAL A O 1
ATOM 754 N N . LEU A 1 94 ? -5.716 -2.785 -7.815 1.00 94.56 94 LEU A N 1
ATOM 755 C CA . LEU A 1 94 ? -4.731 -1.728 -7.632 1.00 94.56 94 LEU A CA 1
ATOM 756 C C . LEU A 1 94 ? -5.298 -0.438 -8.218 1.00 94.56 94 LEU A C 1
ATOM 758 O O . LEU A 1 94 ? -5.594 -0.363 -9.413 1.00 94.56 94 LEU A O 1
ATOM 762 N N . LYS A 1 95 ? -5.437 0.581 -7.373 1.00 93.31 95 LYS A N 1
ATOM 763 C CA . LYS A 1 95 ? -5.927 1.906 -7.750 1.00 93.31 95 LYS A CA 1
ATOM 764 C C . LYS A 1 95 ? -4.802 2.922 -7.624 1.00 93.31 95 LYS A C 1
ATOM 766 O O . LYS A 1 95 ? -4.131 2.980 -6.597 1.00 93.31 95 LYS A O 1
ATOM 771 N N . GLU A 1 96 ? -4.617 3.732 -8.658 1.00 92.62 96 GLU A N 1
ATOM 772 C CA . GLU A 1 96 ? -3.759 4.910 -8.560 1.00 92.62 96 GLU A CA 1
ATOM 773 C C . GLU A 1 96 ? -4.455 5.989 -7.724 1.00 92.62 96 GLU A C 1
ATOM 775 O O . GLU A 1 96 ? -5.620 6.312 -7.965 1.00 92.62 96 GLU A O 1
ATOM 780 N N . LEU A 1 97 ? -3.737 6.520 -6.735 1.00 93.44 97 LEU A N 1
ATOM 781 C CA . LEU A 1 97 ? -4.202 7.568 -5.832 1.00 93.44 97 LEU A CA 1
ATOM 782 C C . LEU A 1 97 ? -3.349 8.822 -6.016 1.00 93.44 97 LEU A C 1
ATOM 784 O O . LEU A 1 97 ? -2.138 8.725 -6.238 1.00 93.44 97 LEU A O 1
ATOM 788 N N . SER A 1 98 ? -3.975 9.992 -5.899 1.00 95.31 98 SER A N 1
ATOM 789 C CA . SER A 1 98 ? -3.247 11.256 -5.808 1.00 95.31 98 SER A CA 1
ATOM 790 C C . SER A 1 98 ? -2.563 11.395 -4.442 1.00 95.31 98 SER A C 1
ATOM 792 O O . SER A 1 98 ? -2.818 10.635 -3.508 1.00 95.31 98 SER A O 1
ATOM 794 N N . SER A 1 99 ? -1.677 12.382 -4.293 1.00 95.75 99 SER A N 1
ATOM 795 C CA . SER A 1 99 ? -1.070 12.678 -2.990 1.00 95.75 99 SER A CA 1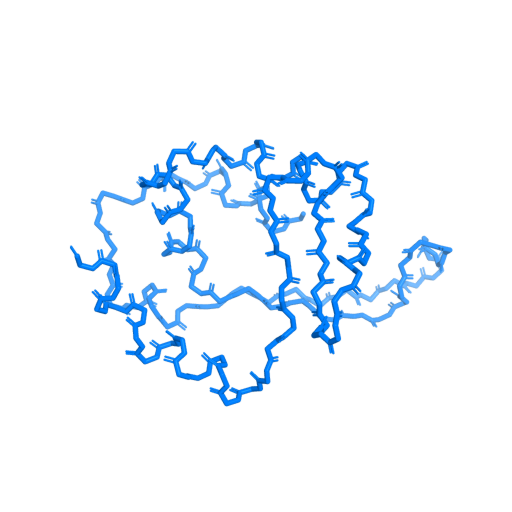
ATOM 796 C C . SER A 1 99 ? -2.080 13.172 -1.951 1.00 95.75 99 SER A C 1
ATOM 798 O O . SER A 1 99 ? -1.859 12.951 -0.764 1.00 95.75 99 SER A O 1
ATOM 800 N N . GLU A 1 100 ? -3.154 13.831 -2.394 1.00 97.50 100 GLU A N 1
ATOM 801 C CA . GLU A 1 100 ? -4.261 14.277 -1.541 1.00 97.50 100 GLU A CA 1
ATOM 802 C C . GLU A 1 100 ? -5.052 13.069 -1.031 1.00 97.50 100 GLU A C 1
ATOM 804 O O . GLU A 1 100 ? -5.139 12.877 0.177 1.00 97.50 100 GLU A O 1
ATOM 809 N N . ASP A 1 101 ? -5.447 12.157 -1.929 1.00 96.50 101 ASP A N 1
ATOM 810 C CA . ASP A 1 101 ? -6.125 10.909 -1.548 1.00 96.50 101 ASP A CA 1
ATOM 811 C C . ASP A 1 101 ? -5.287 10.084 -0.552 1.00 96.50 101 ASP A C 1
ATOM 813 O O . ASP A 1 101 ? -5.813 9.470 0.374 1.00 96.50 101 ASP A O 1
ATOM 817 N N . VAL A 1 102 ? -3.960 10.048 -0.727 1.00 96.25 102 VAL A N 1
ATOM 818 C CA . VAL A 1 102 ? -3.057 9.365 0.215 1.00 96.25 102 VAL A CA 1
ATOM 819 C C . VAL A 1 102 ? -3.066 10.045 1.587 1.00 96.25 102 VAL A C 1
ATOM 821 O O . VAL A 1 102 ? -3.034 9.350 2.604 1.00 96.25 102 VAL A O 1
ATOM 824 N N . ALA A 1 103 ? -3.103 11.378 1.640 1.00 96.75 103 ALA A N 1
ATOM 825 C CA . ALA A 1 103 ? -3.195 12.117 2.897 1.00 96.75 103 ALA A CA 1
ATOM 826 C C . ALA A 1 103 ? -4.539 11.869 3.602 1.00 96.75 103 ALA A C 1
ATOM 828 O O . ALA A 1 103 ? -4.550 11.632 4.811 1.00 96.75 103 ALA A O 1
ATOM 829 N N . ASP A 1 104 ? -5.637 11.820 2.846 1.00 97.31 104 ASP A N 1
ATOM 830 C CA . ASP A 1 104 ? -6.969 11.499 3.363 1.00 97.31 104 ASP A CA 1
ATOM 831 C C . ASP A 1 104 ? -7.026 10.078 3.930 1.00 97.31 104 ASP A C 1
ATOM 833 O O . ASP A 1 104 ? -7.486 9.868 5.056 1.00 97.31 104 ASP A O 1
ATOM 837 N N . VAL A 1 105 ? -6.476 9.095 3.204 1.00 96.56 105 VAL A N 1
ATOM 838 C CA . VAL A 1 105 ? -6.345 7.716 3.698 1.00 96.56 105 VAL A CA 1
ATOM 839 C C . VAL A 1 105 ? -5.566 7.690 5.011 1.00 96.56 105 VAL A C 1
ATOM 841 O O . VAL A 1 105 ? -6.002 7.033 5.951 1.00 96.56 105 VAL A O 1
ATOM 844 N N . HIS A 1 106 ? -4.456 8.426 5.123 1.00 96.12 106 HIS A N 1
ATOM 845 C CA . HIS A 1 106 ? -3.705 8.528 6.379 1.00 96.12 106 HIS A CA 1
ATOM 846 C C . HIS A 1 106 ? -4.529 9.124 7.525 1.00 96.12 106 HIS A C 1
ATOM 848 O O . HIS A 1 106 ? -4.435 8.628 8.649 1.00 96.12 106 HIS A O 1
ATOM 854 N N . GLY A 1 107 ? -5.331 10.159 7.257 1.00 95.50 107 GLY A N 1
ATOM 855 C CA . GLY A 1 107 ? -6.211 10.776 8.252 1.00 95.50 107 GLY A CA 1
ATOM 856 C C . GLY A 1 107 ? -7.299 9.826 8.760 1.00 95.50 107 GLY A C 1
ATOM 857 O O . GLY A 1 107 ? -7.654 9.865 9.936 1.00 95.50 107 GLY A O 1
ATOM 858 N N . LEU A 1 108 ? -7.783 8.932 7.895 1.00 96.38 108 LEU A N 1
ATOM 859 C CA . LEU A 1 108 ? -8.833 7.962 8.212 1.00 96.38 108 LEU A CA 1
ATOM 860 C C . LEU A 1 108 ? -8.302 6.639 8.780 1.00 96.38 108 LEU A C 1
ATOM 862 O O . LEU A 1 108 ? -9.046 5.928 9.453 1.00 96.38 108 LEU A O 1
ATOM 866 N N . LEU A 1 109 ? -7.034 6.295 8.537 1.00 95.88 109 LEU A N 1
ATOM 867 C CA . LEU A 1 109 ? -6.496 4.950 8.771 1.00 95.88 109 LEU A CA 1
ATOM 868 C C . LEU A 1 109 ? -6.612 4.485 10.229 1.00 95.88 109 LEU A C 1
ATOM 870 O O . LEU A 1 109 ? -6.921 3.322 10.476 1.00 95.88 109 LEU A O 1
ATOM 874 N N . ALA A 1 110 ? -6.384 5.385 11.188 1.00 93.44 110 ALA A N 1
ATOM 875 C CA . ALA A 1 110 ? -6.497 5.063 12.610 1.00 93.44 110 ALA A CA 1
ATOM 876 C C . ALA A 1 110 ? -7.940 4.746 13.019 1.00 93.44 110 ALA A C 1
ATOM 878 O O . ALA A 1 110 ? -8.160 3.827 13.798 1.00 93.44 110 ALA A O 1
ATOM 879 N N . HIS A 1 111 ? -8.917 5.471 12.467 1.00 95.12 111 HIS A N 1
ATOM 880 C CA . HIS A 1 111 ? -10.331 5.208 12.721 1.00 95.12 111 HIS A CA 1
ATOM 881 C C . HIS A 1 111 ? -10.811 3.949 11.994 1.00 95.12 111 HIS A C 1
ATOM 883 O O . HIS A 1 111 ? -11.543 3.159 12.568 1.00 95.12 111 HIS A O 1
ATOM 889 N N . TYR A 1 112 ? -10.352 3.730 10.760 1.00 95.56 112 TYR A N 1
ATOM 890 C CA . TYR A 1 112 ? -10.677 2.534 9.983 1.00 95.56 112 TYR A CA 1
ATOM 891 C C . TYR A 1 112 ? -10.166 1.236 10.628 1.00 95.56 112 TYR A C 1
ATOM 893 O O . TYR A 1 112 ? -10.745 0.173 10.430 1.00 95.56 112 TYR A O 1
ATOM 901 N N . HIS A 1 113 ? -9.054 1.309 11.362 1.00 92.88 113 HIS A N 1
ATOM 902 C CA . HIS A 1 113 ? -8.472 0.157 12.049 1.00 92.88 113 HIS A CA 1
ATOM 903 C C . HIS A 1 113 ? -9.141 -0.168 13.397 1.00 92.88 113 HIS A C 1
ATOM 905 O O . HIS A 1 113 ? -8.984 -1.296 13.867 1.00 92.88 113 HIS A O 1
ATOM 911 N N . GLN A 1 114 ? -9.864 0.770 14.019 1.00 84.94 114 GLN A N 1
ATOM 912 C CA . GLN A 1 114 ? -10.600 0.518 15.271 1.00 84.94 114 GLN A CA 1
ATOM 913 C C . GLN A 1 114 ? -11.711 -0.512 15.064 1.00 84.94 114 GLN A C 1
ATOM 915 O O . GLN A 1 114 ? -11.786 -1.429 15.913 1.00 84.94 114 GLN A O 1
#

InterPro domains:
  IPR002498 Phosphatidylinositol-4-phosphate 4/5-kinase, core [PS51455] (1-114)
  IPR002498 Phosphatidylinositol-4-phosphate 4/5-kinase, core [SM0033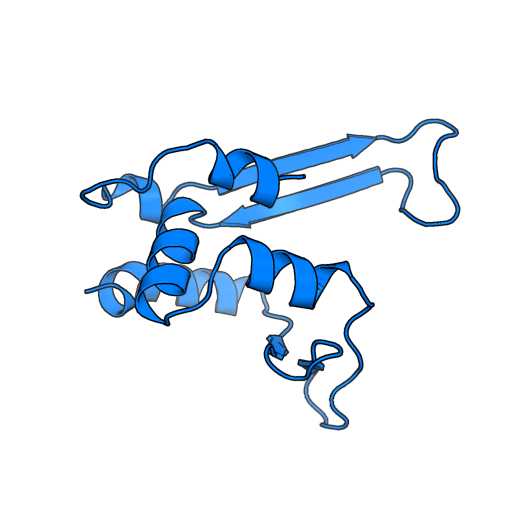0] (16-114)
  IPR023610 Phosphatidylinositol-4/5-phosphate 5/4-kinase [PTHR23086] (10-114)
  IPR027484 Phosphatidylinositol-4-phosphate 5-kinase, N-terminal [G3DSA:3.30.800.10] (2-114)

Secondary structure (DSSP, 8-state):
-HHHHHTTSPPPSS--GGGGT-EEEEEEE-SSSSTTTS-SEEEEEEESHHHHHHHHHHTT--HHHHHHHHHSS--EE-SSSS-EEE-TTSS-EEE---HHHHHHHHHHHHHHH-

pLDDT: mean 86.52, std 12.9, range [42.28, 97.5]

Foldseek 3Di:
DVLVVVVPPDQDPDDDPCLLVDKDKDWAAADVPPVVPDPNTDMDMDGSVSLVVVVCVVVVHDSVNVCCQPPVDDWDQPPDPARWTAGPVRPDIDHDDDPVRVVVCSVCSVVVSD

Radius of gyration: 15.72 Å; chains: 1; bounding box: 38×30×39 Å